Protein AF-A0A3M1JHI6-F1 (afdb_monomer)

Sequence (43 aa):
MSFPDISAALSAAMPELRGRLKANAPLSEITWFRTGGPAQILF

Mean predicted aligned error: 2.55 Å

Secondary structure (DSSP, 8-state):
--PPP-HHHHHHH-TT--S--EEEEEGGGTSTT----EEEEE-

Radius of gyration: 11.53 Å; Cα contacts (8 Å, |Δi|>4): 58; chains: 1; bounding box: 25×19×26 Å

pLDDT: mean 95.59, std 5.33, range [63.91, 98.0]

Nearest PDB structures (foldseek):
  1hsk-assembly1_A  TM=6.952E-01  e=8.837E-01  Staphylococcus aureus
  4pyt-assembly1_A  TM=7.528E-01  e=1.563E+00  unidentified

Solvent-accessible surface area (backbone atoms only — not comparable to full-atom values): 2769 Å² total; per-residue (Å²): 140,82,64,76,78,53,56,68,63,50,47,70,76,40,78,84,66,86,78,58,78,38,61,52,38,56,34,31,82,77,39,92,86,48,51,62,65,61,33,53,66,41,112

Foldseek 3Di:
DFDDACQVVVCVVCVPDPDDKDAQCQVLVPDPVSDDGGDRIDD

Structure (mmCIF, N/CA/C/O backbone):
data_AF-A0A3M1JHI6-F1
#
_entry.id   AF-A0A3M1JHI6-F1
#
loop_
_atom_site.group_PDB
_atom_site.id
_atom_site.type_symbol
_atom_site.label_atom_id
_atom_site.label_alt_id
_atom_site.label_comp_id
_atom_site.label_asym_id
_atom_site.label_entity_id
_atom_site.label_seq_id
_atom_site.pdbx_PDB_ins_code
_atom_site.Cartn_x
_atom_site.Cartn_y
_atom_site.Cartn_z
_atom_site.occupancy
_atom_site.B_iso_or_equiv
_atom_site.auth_seq_id
_atom_site.auth_comp_id
_atom_site.auth_asym_id
_atom_site.auth_atom_id
_atom_site.pdbx_PDB_model_num
ATOM 1 N N . MET A 1 1 ? -0.717 -9.286 -14.415 1.00 63.91 1 MET A N 1
ATOM 2 C CA . MET A 1 1 ? -1.464 -10.107 -13.435 1.00 63.91 1 MET A CA 1
ATOM 3 C C . MET A 1 1 ? -1.955 -9.187 -12.331 1.00 63.91 1 MET A C 1
ATOM 5 O O . MET A 1 1 ? -1.208 -8.292 -11.961 1.00 63.91 1 MET A O 1
ATOM 9 N N . SER A 1 2 ? -3.196 -9.361 -11.874 1.00 84.19 2 SER A N 1
ATOM 10 C CA . SER A 1 2 ? -3.808 -8.564 -10.802 1.00 84.19 2 SER A CA 1
ATOM 11 C C . SER A 1 2 ? -3.990 -9.442 -9.565 1.00 84.19 2 SER A C 1
ATOM 13 O O . SER A 1 2 ? -4.308 -10.624 -9.694 1.00 84.19 2 SER A O 1
ATOM 15 N N . PHE A 1 3 ? -3.735 -8.876 -8.388 1.00 96.12 3 PHE A N 1
ATOM 16 C CA . PHE A 1 3 ? -3.933 -9.528 -7.099 1.00 96.12 3 PHE A CA 1
ATOM 17 C C . PHE A 1 3 ? -5.415 -9.516 -6.694 1.00 96.12 3 PHE A C 1
ATOM 19 O O . PHE A 1 3 ? -6.134 -8.587 -7.074 1.00 96.12 3 PHE A O 1
ATOM 26 N N . PRO A 1 4 ? -5.872 -10.484 -5.880 1.00 97.25 4 PRO A N 1
ATOM 27 C CA . PRO A 1 4 ? -7.198 -10.436 -5.274 1.00 97.25 4 PRO A CA 1
ATOM 28 C C . PRO A 1 4 ? -7.391 -9.170 -4.437 1.00 97.25 4 PRO A C 1
ATOM 30 O O . PRO A 1 4 ? -6.494 -8.774 -3.682 1.00 97.25 4 PRO A O 1
ATOM 33 N N . ASP A 1 5 ? -8.571 -8.565 -4.553 1.00 97.25 5 ASP A N 1
ATOM 34 C CA . ASP A 1 5 ? -8.962 -7.424 -3.733 1.00 97.25 5 ASP A CA 1
ATOM 35 C C . ASP A 1 5 ? -9.287 -7.883 -2.305 1.00 97.25 5 ASP A C 1
ATOM 37 O O . ASP A 1 5 ? -10.202 -8.676 -2.081 1.00 97.25 5 ASP A O 1
ATOM 41 N N . ILE A 1 6 ? -8.510 -7.381 -1.343 1.00 97.50 6 ILE A N 1
ATOM 42 C CA . ILE A 1 6 ? -8.657 -7.658 0.093 1.00 97.50 6 ILE A CA 1
ATOM 43 C C . ILE A 1 6 ? -9.063 -6.409 0.892 1.00 97.50 6 ILE A C 1
ATOM 45 O O . ILE A 1 6 ? -9.023 -6.423 2.123 1.00 97.50 6 ILE A O 1
ATOM 49 N N . SER A 1 7 ? -9.446 -5.319 0.217 1.00 96.62 7 SER A N 1
ATOM 50 C CA . SER A 1 7 ? -9.747 -4.026 0.847 1.00 96.62 7 SER A CA 1
ATOM 51 C C . SER A 1 7 ? -10.860 -4.127 1.891 1.00 96.62 7 SER A C 1
ATOM 53 O O . SER A 1 7 ? -10.693 -3.631 3.001 1.00 96.62 7 SER A O 1
ATOM 55 N N . ALA A 1 8 ? -11.946 -4.845 1.594 1.00 95.81 8 ALA A N 1
ATOM 56 C CA . ALA A 1 8 ? -13.062 -5.030 2.522 1.00 95.81 8 ALA A CA 1
ATOM 57 C C . ALA A 1 8 ? -12.648 -5.758 3.813 1.00 95.81 8 ALA A C 1
ATOM 59 O O . ALA A 1 8 ? -13.024 -5.343 4.909 1.00 95.81 8 ALA A O 1
ATOM 60 N N . ALA A 1 9 ? -11.834 -6.812 3.692 1.00 97.38 9 ALA A N 1
ATOM 61 C CA . ALA A 1 9 ? -11.329 -7.553 4.846 1.00 97.38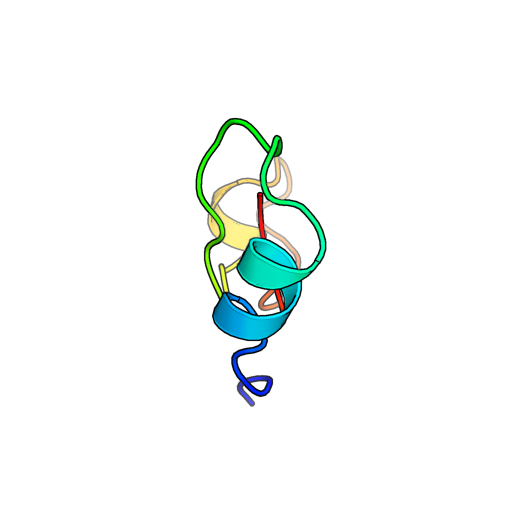 9 ALA A CA 1
ATOM 62 C C . ALA A 1 9 ? -10.427 -6.670 5.725 1.00 97.38 9 ALA A C 1
ATOM 64 O O . ALA A 1 9 ? -10.540 -6.695 6.949 1.00 97.38 9 ALA A O 1
ATOM 65 N N . LEU A 1 10 ? -9.580 -5.842 5.105 1.00 96.50 10 LEU A N 1
ATOM 66 C CA . LEU A 1 10 ? -8.713 -4.901 5.816 1.00 96.50 10 LEU A CA 1
ATOM 67 C C . LEU A 1 10 ? -9.495 -3.762 6.480 1.00 96.50 10 LEU A C 1
ATOM 69 O O . LEU A 1 10 ? -9.192 -3.417 7.619 1.00 96.50 10 LEU A O 1
ATOM 73 N N . SER A 1 11 ? -10.518 -3.211 5.821 1.00 95.56 11 SER A N 1
A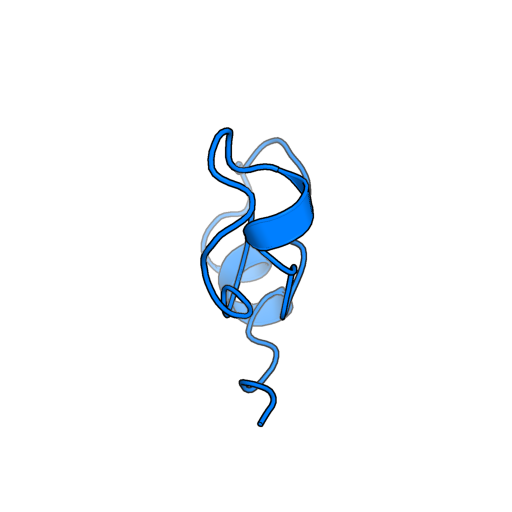TOM 74 C CA . SER A 1 11 ? -11.400 -2.203 6.425 1.00 95.56 11 SER A CA 1
ATOM 75 C C . SER A 1 11 ? -12.141 -2.746 7.646 1.00 95.56 11 SER A C 1
ATOM 77 O O . SER A 1 11 ? -12.259 -2.041 8.643 1.00 95.56 11 SER A O 1
ATOM 79 N N . ALA A 1 12 ? -12.601 -3.999 7.599 1.00 96.62 12 ALA A N 1
ATOM 80 C CA . ALA A 1 12 ? -13.240 -4.643 8.744 1.00 96.62 12 ALA A CA 1
ATOM 81 C C . ALA A 1 12 ? -12.253 -4.905 9.896 1.00 96.62 12 ALA A C 1
ATOM 83 O O . ALA A 1 12 ? -12.613 -4.751 11.061 1.00 96.62 12 ALA A O 1
ATOM 84 N N . ALA A 1 13 ? -11.009 -5.277 9.579 1.00 97.44 13 ALA 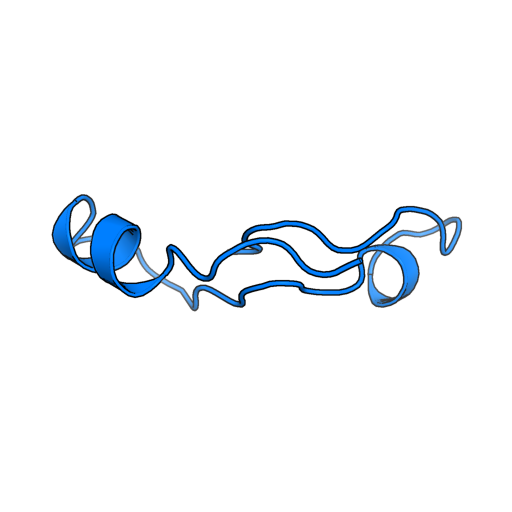A N 1
ATOM 85 C CA . ALA A 1 13 ? -9.970 -5.538 10.574 1.00 97.44 13 ALA A CA 1
ATOM 86 C C . ALA A 1 13 ? -9.395 -4.259 11.214 1.00 97.44 13 ALA A C 1
ATOM 88 O O . ALA A 1 13 ? -8.855 -4.321 12.317 1.00 97.44 13 ALA A O 1
ATOM 89 N N . MET A 1 14 ? -9.489 -3.110 10.535 1.00 96.31 14 MET A N 1
ATOM 90 C CA . MET A 1 14 ? -8.916 -1.833 10.976 1.00 96.31 14 MET A CA 1
ATOM 91 C C . MET A 1 14 ? -9.950 -0.694 10.876 1.00 96.31 14 MET A C 1
ATOM 93 O O . MET A 1 14 ? -9.805 0.203 10.043 1.00 96.31 14 MET A O 1
ATOM 97 N N . PRO A 1 15 ? -10.995 -0.690 11.725 1.00 94.81 15 PRO A N 1
ATOM 98 C CA . PRO A 1 15 ? -12.106 0.262 11.618 1.00 94.81 15 PRO A CA 1
ATOM 99 C C . PRO A 1 15 ? -11.708 1.720 11.896 1.00 94.81 15 PRO A C 1
ATOM 101 O O . PRO A 1 15 ? -12.373 2.641 11.430 1.00 94.81 15 PRO A O 1
ATOM 104 N N . GLU A 1 16 ? -10.616 1.948 12.629 1.00 97.06 16 GLU A N 1
ATOM 105 C CA . GLU A 1 16 ? -10.106 3.292 12.943 1.00 97.06 16 GLU A CA 1
ATOM 106 C C . GLU A 1 16 ? -9.120 3.830 11.891 1.00 97.06 16 GLU A C 1
ATOM 108 O O . GLU A 1 16 ? -8.577 4.931 12.031 1.00 97.06 16 GLU A O 1
ATOM 113 N N . LEU A 1 17 ? -8.861 3.061 10.830 1.00 95.50 17 LEU A N 1
ATOM 114 C CA . LEU A 1 17 ? -7.897 3.417 9.801 1.00 95.50 17 LEU A CA 1
ATOM 115 C C . LEU A 1 17 ? -8.380 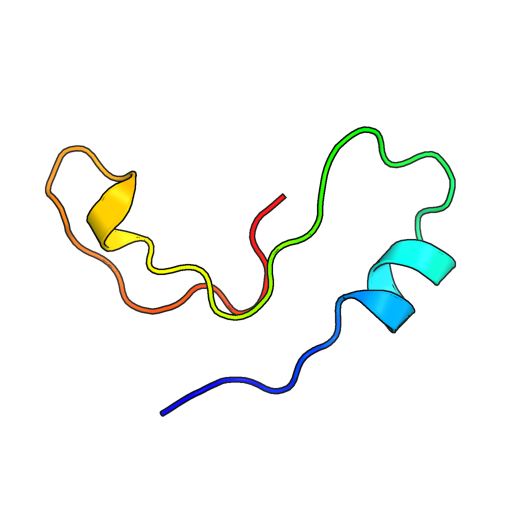4.638 8.998 1.00 95.50 17 LEU A C 1
ATOM 117 O O . LEU A 1 17 ? -9.373 4.589 8.273 1.00 95.50 17 LEU A O 1
ATOM 121 N N . ARG A 1 18 ? -7.648 5.752 9.105 1.00 94.56 18 ARG A N 1
ATOM 122 C CA . ARG A 1 18 ? -7.984 7.021 8.440 1.00 94.56 18 ARG A CA 1
ATOM 123 C C . ARG A 1 18 ? -7.325 7.137 7.073 1.00 94.56 18 ARG A C 1
ATOM 125 O O . ARG A 1 18 ? -6.126 7.358 7.003 1.00 94.56 18 ARG A O 1
ATOM 132 N N . GLY A 1 19 ? -8.098 7.083 5.997 1.00 94.00 19 GLY A N 1
ATOM 133 C CA . GLY A 1 19 ? -7.572 7.201 4.636 1.00 94.00 19 GLY A CA 1
ATOM 134 C C . GLY A 1 19 ? -8.431 6.422 3.653 1.00 94.00 19 GLY A C 1
ATOM 135 O O . GLY A 1 19 ? -9.619 6.211 3.903 1.00 94.00 19 GLY A O 1
ATOM 136 N N . ARG A 1 20 ? -7.852 5.999 2.527 1.00 94.06 20 ARG A N 1
ATOM 137 C CA . ARG A 1 20 ? -8.550 5.182 1.523 1.00 94.06 20 ARG A CA 1
ATOM 138 C C . ARG A 1 20 ? -7.685 3.997 1.135 1.00 94.06 20 ARG A C 1
ATOM 140 O O . ARG A 1 20 ? -6.545 4.184 0.747 1.00 94.06 20 ARG A O 1
ATOM 147 N N . LEU A 1 21 ? -8.260 2.800 1.159 1.00 96.88 21 LEU A N 1
ATOM 148 C CA . LEU A 1 21 ? -7.623 1.616 0.591 1.00 96.88 21 LEU A CA 1
ATOM 149 C C . LEU A 1 21 ? -7.884 1.569 -0.919 1.00 96.88 21 LEU A C 1
ATOM 151 O O . LEU A 1 21 ? -9.031 1.653 -1.357 1.00 96.88 21 LEU A O 1
ATOM 155 N N . LYS A 1 22 ? -6.826 1.415 -1.716 1.00 97.00 22 LYS A N 1
ATOM 156 C CA . LYS A 1 22 ? -6.884 1.231 -3.170 1.00 97.00 22 LYS A CA 1
ATOM 157 C C . LYS A 1 22 ? -6.236 -0.099 -3.536 1.00 97.00 22 LYS A C 1
ATOM 159 O O . LYS A 1 22 ? -5.030 -0.273 -3.368 1.00 97.00 22 LYS A O 1
ATOM 164 N N . ALA A 1 23 ? -7.029 -1.032 -4.051 1.00 97.69 23 ALA A N 1
ATOM 165 C CA . ALA A 1 23 ? -6.523 -2.312 -4.530 1.00 97.69 23 ALA A CA 1
ATOM 166 C C . ALA A 1 23 ? -5.803 -2.171 -5.877 1.00 97.69 23 ALA A C 1
ATOM 168 O O . ALA A 1 23 ? -6.195 -1.355 -6.714 1.00 97.69 23 ALA A O 1
ATOM 169 N N . ASN A 1 24 ? -4.769 -2.990 -6.094 1.00 97.56 24 ASN A N 1
ATOM 170 C CA . ASN A 1 24 ? -4.012 -3.063 -7.353 1.00 97.56 24 ASN A CA 1
ATOM 171 C C . ASN A 1 24 ? -3.479 -1.704 -7.859 1.00 97.56 24 ASN A C 1
ATOM 173 O O . ASN A 1 24 ? -3.391 -1.475 -9.066 1.00 97.56 24 ASN A O 1
ATOM 177 N N . ALA A 1 25 ? -3.127 -0.787 -6.953 1.00 97.19 25 ALA A N 1
ATOM 178 C CA . ALA A 1 25 ? -2.645 0.540 -7.328 1.00 97.19 25 ALA A CA 1
ATOM 179 C C . ALA A 1 25 ? -1.256 0.457 -8.002 1.00 97.19 25 ALA A C 1
ATOM 181 O O . ALA A 1 25 ? -0.356 -0.175 -7.443 1.00 97.19 25 ALA A O 1
ATOM 182 N N . PRO A 1 26 ? -1.042 1.091 -9.170 1.00 97.00 26 PRO A N 1
ATOM 183 C CA . PRO A 1 26 ? 0.248 1.057 -9.859 1.00 97.00 26 PRO A C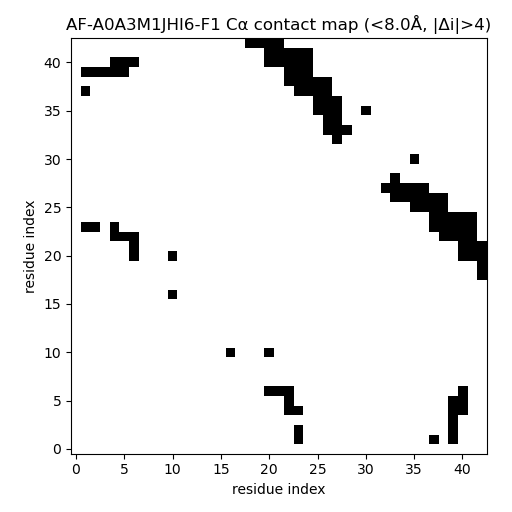A 1
ATOM 184 C C . PRO A 1 26 ? 1.284 1.929 -9.135 1.00 97.00 26 PRO A C 1
ATOM 186 O O . PRO A 1 26 ? 1.172 3.154 -9.102 1.00 97.00 26 PRO A O 1
ATOM 189 N N . LEU A 1 27 ? 2.329 1.310 -8.578 1.00 97.25 27 LEU A N 1
ATOM 190 C CA . LEU A 1 27 ? 3.369 2.049 -7.850 1.00 97.25 27 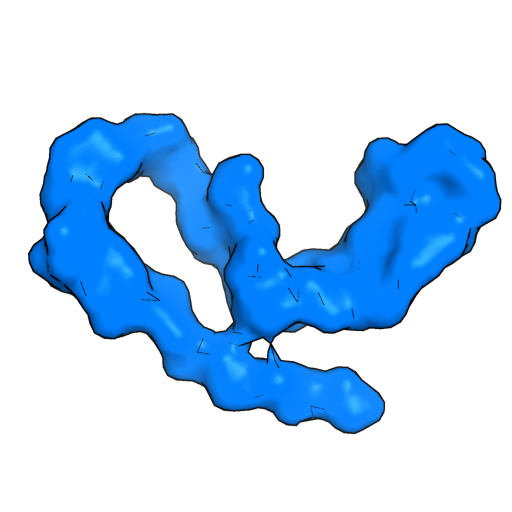LEU A CA 1
ATOM 191 C C . LEU A 1 27 ? 4.174 2.985 -8.759 1.00 97.25 27 LEU A C 1
ATOM 193 O O . LEU A 1 27 ? 4.597 4.052 -8.320 1.00 97.25 27 LEU A O 1
ATOM 197 N N . SER A 1 28 ? 4.321 2.639 -10.038 1.00 97.44 28 SER A N 1
ATOM 198 C CA . SER A 1 28 ? 4.994 3.474 -11.035 1.00 97.44 28 SER A CA 1
ATOM 199 C C . SER A 1 28 ? 4.392 4.877 -11.203 1.00 97.44 28 SER A C 1
ATOM 201 O O . SER A 1 28 ? 5.071 5.758 -11.722 1.00 97.44 28 SER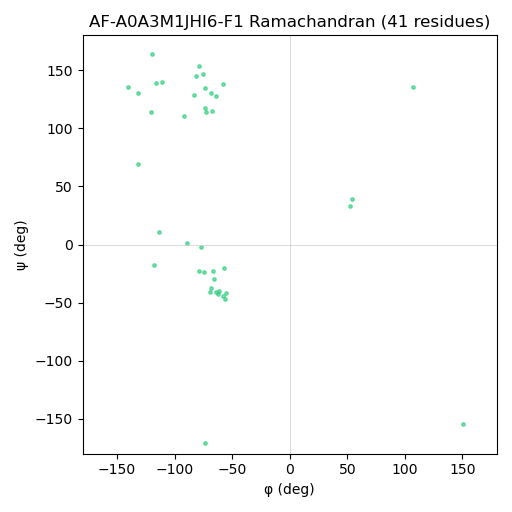 A O 1
ATOM 203 N N . GLU A 1 29 ? 3.139 5.105 -10.791 1.00 96.94 29 GLU A N 1
ATOM 204 C CA . GLU A 1 29 ? 2.499 6.430 -10.851 1.00 96.94 29 GLU A CA 1
ATOM 205 C C . GLU A 1 29 ? 2.925 7.363 -9.710 1.00 96.94 29 GLU A C 1
ATOM 207 O O . GLU A 1 29 ? 2.826 8.580 -9.851 1.00 96.94 29 GLU A O 1
ATOM 212 N N . ILE A 1 30 ? 3.392 6.809 -8.587 1.00 96.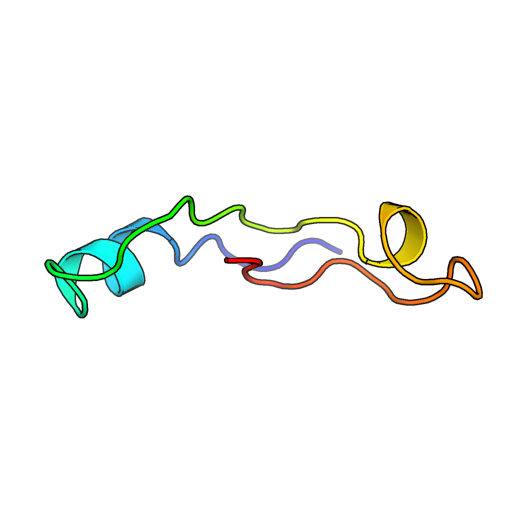75 30 ILE A N 1
ATOM 213 C CA . ILE A 1 30 ? 3.669 7.570 -7.357 1.00 96.75 30 ILE A CA 1
ATOM 214 C C . ILE A 1 30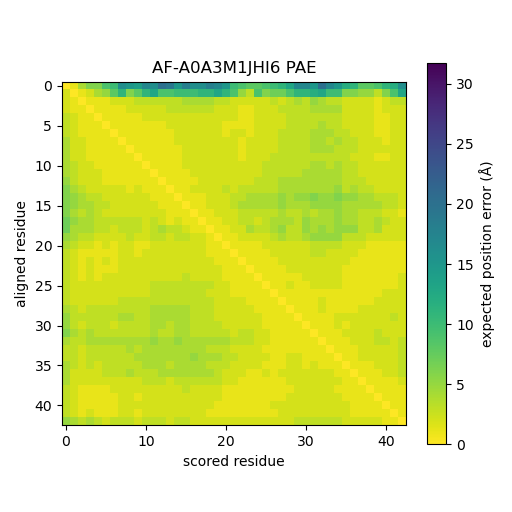 ? 5.141 7.531 -6.936 1.00 96.75 30 ILE A C 1
ATOM 216 O O . ILE A 1 30 ? 5.574 8.359 -6.137 1.00 96.75 30 ILE A O 1
ATOM 220 N N . THR A 1 31 ? 5.928 6.582 -7.446 1.00 97.25 31 THR A N 1
ATOM 221 C CA . THR A 1 31 ? 7.353 6.478 -7.119 1.00 97.25 31 THR A CA 1
ATOM 222 C C . THR A 1 31 ? 8.192 7.442 -7.956 1.00 97.25 31 THR A C 1
ATOM 224 O O . THR A 1 31 ? 7.942 7.657 -9.140 1.00 97.25 31 THR A O 1
ATOM 227 N N . TRP A 1 32 ? 9.255 7.990 -7.355 1.00 98.00 32 TRP A N 1
ATOM 228 C CA . TRP A 1 32 ? 10.168 8.930 -8.023 1.00 98.00 32 TRP A CA 1
ATOM 229 C C . TRP A 1 32 ? 10.776 8.359 -9.310 1.00 98.00 32 TRP A C 1
ATOM 231 O O . TRP A 1 32 ? 10.771 9.002 -10.357 1.00 98.00 32 TRP A O 1
ATOM 241 N N . PHE A 1 33 ? 11.262 7.116 -9.246 1.00 98.00 33 PHE A N 1
ATOM 242 C CA . PHE A 1 33 ? 11.848 6.418 -10.392 1.00 98.00 33 PHE A CA 1
ATOM 243 C C . PHE A 1 33 ? 10.805 5.881 -11.379 1.00 98.00 33 PHE A C 1
ATOM 245 O O . PHE A 1 33 ? 11.183 5.313 -12.400 1.00 98.00 33 PHE A O 1
ATOM 252 N N . ARG A 1 34 ? 9.508 6.052 -11.090 1.00 97.06 34 ARG A N 1
ATOM 253 C CA . ARG A 1 34 ? 8.392 5.517 -11.881 1.00 97.06 34 ARG A CA 1
ATOM 254 C C . ARG A 1 34 ? 8.479 4.009 -12.104 1.00 97.06 34 ARG A C 1
ATOM 256 O O . ARG A 1 34 ? 8.169 3.496 -13.177 1.00 97.06 34 ARG A O 1
ATOM 263 N N . THR A 1 35 ? 8.908 3.289 -11.077 1.00 97.25 35 THR A N 1
ATOM 264 C CA . THR A 1 35 ? 9.049 1.832 -11.091 1.00 97.25 35 THR A CA 1
ATOM 265 C C . THR A 1 35 ? 8.163 1.178 -10.035 1.00 97.25 35 THR A C 1
ATOM 267 O O . THR A 1 35 ? 7.670 1.831 -9.112 1.00 97.25 35 THR A O 1
ATOM 270 N N . GLY A 1 36 ? 7.966 -0.133 -10.184 1.00 95.69 36 GLY A N 1
ATOM 271 C CA . GLY A 1 36 ? 7.146 -0.951 -9.294 1.00 95.69 36 GLY A CA 1
ATOM 272 C C . GLY A 1 36 ? 5.824 -1.363 -9.936 1.00 95.69 36 GLY A C 1
ATOM 273 O O . GLY A 1 36 ? 5.144 -0.563 -10.577 1.00 95.69 36 GLY A O 1
ATOM 274 N N . GLY A 1 37 ? 5.484 -2.642 -9.772 1.00 95.81 37 GLY A N 1
ATOM 275 C CA . GLY A 1 37 ? 4.222 -3.210 -10.238 1.00 95.81 37 GLY A CA 1
ATOM 276 C C . GLY A 1 37 ? 3.021 -2.778 -9.386 1.00 95.81 37 GLY A C 1
ATOM 277 O O . GLY A 1 37 ? 3.141 -1.897 -8.531 1.00 95.81 37 GLY A O 1
ATOM 278 N N . PRO A 1 38 ? 1.847 -3.392 -9.604 1.00 97.50 38 PRO A N 1
ATOM 279 C CA . PRO A 1 38 ? 0.672 -3.104 -8.795 1.00 97.50 38 PRO A CA 1
ATOM 280 C C . PRO A 1 38 ? 0.907 -3.529 -7.341 1.00 97.50 38 PRO A C 1
ATOM 282 O O . PRO A 1 38 ? 1.271 -4.673 -7.077 1.00 97.50 38 PRO A O 1
ATOM 285 N N . ALA A 1 39 ? 0.671 -2.629 -6.391 1.00 97.00 39 ALA A N 1
ATOM 286 C CA . ALA A 1 39 ? 0.541 -3.003 -4.989 1.00 97.00 39 ALA A CA 1
ATOM 287 C C . ALA A 1 39 ? -0.805 -3.701 -4.792 1.00 97.00 39 ALA A C 1
ATOM 289 O O . ALA A 1 39 ? -1.824 -3.198 -5.263 1.00 97.00 39 ALA A O 1
ATOM 290 N N . GLN A 1 40 ? -0.838 -4.829 -4.076 1.00 97.56 40 GLN A N 1
ATOM 291 C CA . GLN A 1 40 ? -2.107 -5.494 -3.767 1.00 97.56 40 GLN A CA 1
ATOM 292 C C . GLN A 1 40 ? -3.072 -4.529 -3.059 1.00 97.56 40 GLN A C 1
ATOM 294 O O . GLN A 1 40 ? -4.243 -4.476 -3.430 1.00 97.56 40 GLN A O 1
ATOM 299 N N . ILE A 1 41 ? -2.560 -3.719 -2.124 1.00 97.25 41 ILE A N 1
ATOM 300 C CA . ILE A 1 41 ? -3.268 -2.622 -1.454 1.00 97.25 41 ILE A CA 1
ATOM 301 C C . ILE A 1 41 ? -2.315 -1.433 -1.279 1.00 97.25 41 ILE A C 1
ATOM 303 O O . ILE A 1 41 ? -1.171 -1.610 -0.866 1.00 97.25 41 ILE A O 1
ATOM 307 N N . LEU A 1 42 ? -2.809 -0.231 -1.569 1.00 96.81 42 LEU A N 1
ATOM 308 C CA . LEU A 1 42 ? -2.208 1.057 -1.223 1.00 96.81 42 LEU A CA 1
ATOM 309 C C . LEU A 1 42 ? -3.150 1.792 -0.258 1.00 96.81 42 LEU A C 1
ATOM 311 O O . LEU A 1 42 ? -4.363 1.749 -0.466 1.00 96.81 42 LEU A O 1
ATOM 315 N N . PHE A 1 43 ? -2.606 2.438 0.771 1.00 95.06 43 PHE A N 1
ATOM 316 C CA . PHE A 1 43 ? -3.344 3.166 1.807 1.00 95.06 43 PHE A CA 1
ATOM 317 C C . PHE A 1 43 ? -2.844 4.608 1.925 1.00 95.06 43 PHE A C 1
ATOM 319 O O . PHE A 1 43 ? -1.608 4.784 1.825 1.00 95.06 43 PHE A O 1
#